Protein AF-A0A7W7EZ02-F1 (afdb_monomer_lite)

Secondary structure (DSSP, 8-state):
--HHHHHHHHHHHHHHHHHHHHHHHSGGGS-HHHHHHHHHHHHHHHHTSPPTT-SS--TTHHHHHHHHHHHHHHHHHHHHHHHHHHHHHHHHHHHHHHHHHHHTT--

Sequence (107 aa):
MIAWDIVNTLGRLVLTLIVVVKITRFRGTLNAMERVSLGAMGGGSFLTIAVIWERQSSPFDGWATTLVTFGAVGFLIGRTVRDWKHDHANARANEQAERWLQARGKL

Radius of gyration: 21.31 Å; chains: 1; bounding box: 50×24×63 Å

Organism: NCBI:txid237611

Foldseek 3Di:
DPVVLVVLLVVLVVLLVVLVCCCVVVVVVADPQLNVLSVLQSVLSVQQRDDPPDPDGRPSVVCSVVSNVSSVVSNVVSVVVVVVVVVVVVVVVVVVVVVVCVVVVVD

pLDDT: mean 86.08, std 10.51, range [48.97, 94.62]

Structure (mmCIF, N/CA/C/O backbone):
data_AF-A0A7W7EZ02-F1
#
_entry.id   AF-A0A7W7EZ02-F1
#
loop_
_atom_site.group_PDB
_atom_site.id
_atom_site.type_symbol
_atom_site.label_atom_id
_atom_site.label_alt_id
_atom_site.label_comp_id
_atom_site.label_asym_id
_atom_site.label_entity_id
_atom_site.label_seq_id
_atom_site.pdbx_PDB_ins_code
_atom_site.Cartn_x
_atom_site.Cartn_y
_atom_site.Cartn_z
_atom_site.occupancy
_atom_site.B_iso_or_equiv
_atom_site.auth_seq_id
_atom_site.auth_comp_id
_atom_site.auth_asym_id
_atom_site.auth_atom_id
_atom_site.pdbx_PDB_model_num
ATOM 1 N N . MET A 1 1 ? 21.584 -12.543 -19.229 1.00 60.19 1 MET A N 1
ATOM 2 C CA . MET A 1 1 ? 20.882 -11.241 -19.231 1.00 60.19 1 MET A CA 1
ATOM 3 C C . MET A 1 1 ? 19.542 -11.365 -19.967 1.00 60.19 1 MET A C 1
ATOM 5 O O . MET A 1 1 ? 19.286 -10.649 -20.920 1.00 60.19 1 MET A O 1
ATOM 9 N N . ILE A 1 2 ? 18.729 -12.378 -19.627 1.00 69.00 2 ILE A N 1
ATOM 10 C CA . ILE A 1 2 ? 17.435 -12.607 -20.303 1.00 69.00 2 ILE A CA 1
ATOM 11 C C . ILE A 1 2 ? 16.398 -13.036 -19.264 1.00 69.00 2 ILE A C 1
ATOM 13 O O . ILE A 1 2 ? 15.428 -12.328 -19.044 1.00 69.00 2 ILE A O 1
ATOM 17 N N . ALA A 1 3 ? 16.628 -14.142 -18.550 1.00 77.19 3 ALA A N 1
ATOM 18 C CA . ALA A 1 3 ? 15.635 -14.651 -17.600 1.00 77.19 3 ALA A CA 1
ATOM 19 C C . ALA A 1 3 ? 15.390 -13.703 -16.411 1.00 77.19 3 ALA A C 1
ATOM 21 O O . ALA A 1 3 ? 14.244 -13.409 -16.089 1.00 77.19 3 ALA A O 1
ATOM 22 N N . TRP A 1 4 ? 16.454 -13.191 -15.783 1.00 80.38 4 TRP A N 1
ATOM 23 C CA . TRP A 1 4 ? 16.332 -12.310 -14.615 1.00 80.38 4 TRP A CA 1
ATOM 24 C C . TRP A 1 4 ? 15.673 -10.966 -14.945 1.00 80.38 4 TRP A C 1
ATOM 26 O O . TRP A 1 4 ? 14.800 -10.512 -14.212 1.00 80.38 4 TRP A O 1
ATOM 36 N N . ASP A 1 5 ? 16.028 -10.372 -16.082 1.00 77.00 5 ASP A N 1
ATOM 37 C CA . ASP A 1 5 ? 15.486 -9.083 -16.516 1.00 77.00 5 ASP A CA 1
ATOM 38 C C . ASP A 1 5 ? 14.001 -9.203 -16.892 1.00 77.00 5 ASP A C 1
ATOM 40 O O . ASP A 1 5 ? 13.192 -8.353 -16.523 1.00 77.00 5 ASP A O 1
ATOM 44 N N . ILE A 1 6 ? 13.615 -10.314 -17.537 1.00 81.12 6 ILE A N 1
ATOM 45 C CA . ILE A 1 6 ? 12.209 -10.643 -17.811 1.00 81.12 6 ILE A CA 1
ATOM 46 C C . ILE A 1 6 ? 11.429 -10.808 -16.504 1.00 81.12 6 ILE A C 1
ATOM 48 O O . ILE A 1 6 ? 10.352 -10.232 -16.361 1.00 81.12 6 ILE A O 1
ATOM 52 N N . VAL A 1 7 ? 11.964 -11.563 -15.541 1.00 84.19 7 VAL A N 1
ATOM 53 C CA . VAL A 1 7 ? 11.312 -11.773 -14.239 1.00 84.19 7 VAL A CA 1
ATOM 54 C C . VAL A 1 7 ? 11.154 -10.452 -13.487 1.00 84.19 7 VAL A C 1
ATOM 56 O O . VAL A 1 7 ? 10.081 -10.192 -12.947 1.00 84.19 7 VAL A O 1
ATOM 59 N N . ASN A 1 8 ? 12.174 -9.593 -13.490 1.00 83.88 8 ASN A N 1
ATOM 60 C CA . ASN A 1 8 ? 12.118 -8.292 -12.830 1.00 83.88 8 ASN A CA 1
ATOM 61 C C . ASN A 1 8 ? 11.070 -7.369 -13.479 1.00 83.88 8 ASN A C 1
ATOM 63 O O . ASN A 1 8 ? 10.236 -6.791 -12.782 1.00 83.88 8 ASN A O 1
ATOM 67 N N . THR A 1 9 ? 11.034 -7.293 -14.812 1.00 83.81 9 THR A N 1
ATOM 68 C CA . THR A 1 9 ? 10.021 -6.513 -15.540 1.00 83.81 9 THR A CA 1
ATOM 69 C C . THR A 1 9 ? 8.607 -7.045 -15.309 1.00 83.81 9 THR A C 1
ATOM 71 O O . THR A 1 9 ? 7.696 -6.262 -15.037 1.00 83.81 9 THR A O 1
ATOM 74 N N . LEU A 1 10 ? 8.406 -8.366 -15.354 1.00 87.06 10 LEU A N 1
ATOM 75 C CA . LEU A 1 10 ? 7.110 -8.975 -15.042 1.00 87.06 10 LEU A CA 1
ATOM 76 C C . LEU A 1 10 ? 6.699 -8.700 -13.593 1.00 87.06 10 LEU A C 1
ATOM 78 O O . LEU A 1 10 ? 5.550 -8.339 -13.345 1.00 87.06 10 LEU A O 1
ATOM 82 N N . GLY A 1 11 ? 7.631 -8.800 -12.644 1.00 88.50 11 GLY A N 1
ATOM 83 C CA . GLY A 1 11 ? 7.394 -8.459 -11.243 1.00 88.50 11 GLY A CA 1
ATOM 84 C C . GLY A 1 11 ? 6.955 -7.004 -11.069 1.00 88.50 11 GLY A C 1
ATOM 85 O O . GLY A 1 11 ? 5.972 -6.736 -10.377 1.00 88.50 11 GLY A O 1
ATOM 86 N N . ARG A 1 12 ? 7.622 -6.071 -11.757 1.00 88.75 12 ARG A N 1
ATOM 87 C CA . ARG A 1 12 ? 7.287 -4.637 -11.752 1.00 88.75 12 ARG A CA 1
ATOM 88 C C . ARG A 1 12 ? 5.914 -4.364 -12.369 1.00 88.75 12 ARG A C 1
ATOM 90 O O . ARG A 1 12 ? 5.133 -3.610 -11.791 1.00 88.75 12 ARG A O 1
ATOM 97 N N . LEU A 1 13 ? 5.573 -5.030 -13.474 1.00 90.06 13 LEU A N 1
ATOM 98 C CA . LEU A 1 13 ? 4.246 -4.950 -14.100 1.00 90.06 13 LEU A CA 1
ATOM 99 C C . LEU A 1 13 ? 3.140 -5.473 -13.180 1.00 90.06 13 LEU A C 1
ATOM 101 O O . LEU A 1 13 ? 2.120 -4.806 -12.997 1.00 90.06 13 LEU A O 1
ATOM 105 N N . VAL A 1 14 ? 3.345 -6.646 -12.578 1.00 93.12 14 VAL A N 1
ATOM 106 C CA . VAL A 1 14 ? 2.388 -7.248 -11.642 1.00 93.12 14 VAL A CA 1
ATOM 107 C C . VAL A 1 14 ? 2.202 -6.353 -10.419 1.00 93.12 14 VAL A C 1
ATOM 109 O O . VAL A 1 14 ? 1.067 -6.109 -10.012 1.00 93.12 14 VAL A O 1
ATOM 112 N N . LEU A 1 15 ? 3.285 -5.802 -9.863 1.00 91.38 15 LEU A N 1
ATOM 113 C CA . LEU A 1 15 ? 3.218 -4.869 -8.740 1.00 91.38 15 LEU A CA 1
ATOM 114 C C . LEU A 1 15 ? 2.415 -3.613 -9.098 1.00 91.38 15 LEU A C 1
ATOM 116 O O . LEU A 1 15 ? 1.498 -3.240 -8.362 1.00 91.38 15 LEU A O 1
ATOM 120 N N . THR A 1 16 ? 2.708 -2.987 -10.240 1.00 92.75 16 THR A N 1
ATOM 121 C CA . THR A 1 16 ? 1.955 -1.826 -10.729 1.00 92.75 16 THR A CA 1
ATOM 122 C C . THR A 1 16 ? 0.475 -2.166 -10.905 1.00 92.75 16 THR A C 1
ATOM 124 O O . THR A 1 16 ? -0.380 -1.413 -10.437 1.00 92.75 16 THR A O 1
ATOM 127 N N . LEU A 1 17 ? 0.150 -3.322 -11.494 1.00 94.56 17 LEU A N 1
ATOM 128 C CA . LEU A 1 17 ? -1.231 -3.772 -11.667 1.00 94.56 17 LEU A CA 1
ATOM 129 C C . LEU A 1 17 ? -1.948 -3.955 -10.322 1.00 94.56 17 LEU A C 1
ATOM 131 O O . LEU A 1 17 ? -3.054 -3.443 -10.142 1.00 94.56 17 LEU A O 1
ATOM 135 N N . ILE A 1 18 ? -1.318 -4.633 -9.359 1.00 94.62 18 ILE A N 1
ATOM 136 C CA . ILE A 1 18 ? -1.869 -4.835 -8.010 1.00 94.62 18 ILE A CA 1
ATOM 137 C C . ILE A 1 18 ? -2.164 -3.490 -7.346 1.00 94.62 18 ILE A C 1
ATOM 139 O O . ILE A 1 18 ? -3.227 -3.316 -6.746 1.00 94.62 18 ILE A O 1
ATOM 143 N N . VAL A 1 19 ? -1.244 -2.531 -7.456 1.00 94.12 19 VAL A N 1
ATOM 144 C CA . VAL A 1 19 ? -1.424 -1.189 -6.898 1.00 94.12 19 VAL A CA 1
ATOM 145 C C . VAL A 1 19 ? -2.604 -0.475 -7.548 1.00 94.12 19 VAL A C 1
ATOM 147 O O . VAL A 1 19 ? -3.453 0.056 -6.832 1.00 94.12 19 VAL A O 1
ATOM 150 N N . VAL A 1 20 ? -2.696 -0.489 -8.879 1.00 94.00 20 VAL A N 1
ATOM 151 C CA . VAL A 1 20 ? -3.806 0.137 -9.613 1.00 94.00 20 VAL A CA 1
ATOM 152 C C . VAL A 1 20 ? -5.138 -0.483 -9.197 1.00 94.00 20 VAL A C 1
ATOM 154 O O . VAL A 1 20 ? -6.076 0.244 -8.866 1.00 94.00 20 VAL A O 1
ATOM 157 N N . VAL A 1 21 ? -5.223 -1.814 -9.126 1.00 94.62 21 VAL A N 1
ATOM 158 C CA . VAL A 1 21 ? -6.427 -2.519 -8.658 1.00 94.62 21 VAL A CA 1
ATOM 159 C C . VAL A 1 21 ? -6.760 -2.136 -7.216 1.00 94.62 21 VAL A C 1
ATOM 161 O O . VAL A 1 21 ? -7.921 -1.861 -6.907 1.00 94.62 21 VAL A O 1
ATOM 164 N N . LYS A 1 22 ? -5.762 -2.060 -6.327 1.00 93.19 22 LYS A N 1
ATOM 165 C CA . LYS A 1 22 ? -5.982 -1.660 -4.933 1.00 93.19 22 LYS A CA 1
ATOM 166 C C . LYS A 1 22 ? -6.515 -0.238 -4.816 1.00 93.19 22 LYS A C 1
ATOM 168 O O . LYS A 1 22 ? -7.507 -0.023 -4.126 1.00 93.19 22 LYS A O 1
ATOM 173 N N . ILE A 1 23 ? -5.886 0.721 -5.489 1.00 91.56 23 ILE A N 1
ATOM 174 C CA . ILE A 1 23 ? -6.299 2.127 -5.438 1.00 91.56 23 ILE A CA 1
ATOM 175 C C . ILE A 1 23 ? -7.692 2.301 -6.046 1.00 91.56 23 ILE A C 1
ATOM 177 O O . ILE A 1 23 ? -8.496 3.041 -5.488 1.00 91.56 23 ILE A O 1
ATOM 181 N N . THR A 1 24 ? -7.998 1.629 -7.158 1.00 93.62 24 THR A N 1
ATOM 182 C CA . THR A 1 24 ? -9.295 1.76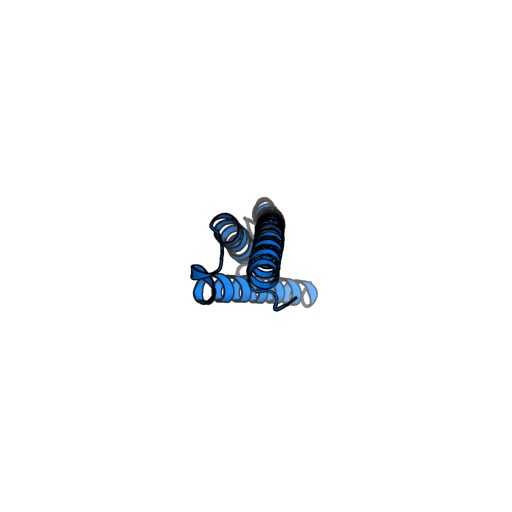7 -7.843 1.00 93.62 24 THR A CA 1
ATOM 183 C C . THR A 1 24 ? -10.436 1.109 -7.073 1.00 93.62 24 THR A C 1
ATOM 185 O O . THR A 1 24 ? -11.472 1.743 -6.885 1.00 93.62 24 THR A O 1
ATOM 188 N N . ARG A 1 25 ? -10.258 -0.122 -6.573 1.00 94.00 25 ARG A N 1
ATOM 189 C CA . ARG A 1 25 ? -11.324 -0.848 -5.858 1.00 94.00 25 ARG A CA 1
ATOM 190 C C . ARG A 1 25 ? -11.483 -0.443 -4.401 1.00 94.00 25 ARG A C 1
ATOM 192 O O . ARG A 1 25 ? -12.603 -0.373 -3.911 1.00 94.00 25 ARG A O 1
ATOM 199 N N . PHE A 1 26 ? -10.385 -0.166 -3.706 1.00 92.50 26 PHE A N 1
ATOM 200 C CA . PHE A 1 26 ? -10.392 0.085 -2.263 1.00 92.50 26 PHE A CA 1
ATOM 201 C C . PHE A 1 26 ? -10.173 1.556 -1.924 1.00 92.50 26 PHE A C 1
ATOM 203 O O . PHE A 1 26 ? -9.845 1.882 -0.785 1.00 92.50 26 PHE A O 1
ATOM 210 N N . ARG A 1 27 ? -10.383 2.476 -2.881 1.00 86.88 27 ARG A N 1
ATOM 211 C CA . ARG A 1 27 ? -10.197 3.915 -2.649 1.00 86.88 27 ARG A CA 1
ATOM 212 C C . ARG A 1 27 ? -10.884 4.350 -1.360 1.00 86.88 27 ARG A C 1
ATOM 214 O O . ARG A 1 27 ? -10.228 4.933 -0.510 1.00 86.88 27 ARG A O 1
ATOM 221 N N . GLY A 1 28 ? -12.161 4.006 -1.185 1.00 87.31 28 GLY A N 1
ATOM 222 C CA . GLY A 1 28 ? -12.971 4.415 -0.033 1.00 87.31 28 GLY A CA 1
ATOM 223 C C . GLY A 1 28 ? -12.450 3.941 1.328 1.00 87.31 28 GLY A C 1
ATOM 224 O O . GLY A 1 28 ? -12.610 4.660 2.307 1.00 87.31 28 GLY A O 1
ATOM 225 N N . THR A 1 29 ? -11.781 2.789 1.393 1.00 87.12 29 THR A N 1
ATOM 226 C CA . THR A 1 29 ? -11.274 2.218 2.653 1.00 87.12 29 THR A CA 1
ATOM 227 C C . THR A 1 29 ? -9.851 2.659 2.983 1.00 87.12 29 THR A C 1
ATOM 229 O O . THR A 1 29 ? -9.411 2.511 4.119 1.00 87.12 29 THR A O 1
ATOM 232 N N . LEU A 1 30 ? -9.114 3.164 1.991 1.00 89.62 30 LEU A N 1
ATOM 233 C CA . LEU A 1 30 ? -7.740 3.624 2.159 1.00 89.62 30 LEU A CA 1
ATOM 234 C C . LEU A 1 30 ? -7.718 5.060 2.681 1.00 89.62 30 LEU A C 1
ATOM 236 O O . LEU A 1 30 ? -8.382 5.943 2.123 1.00 89.62 30 LEU A O 1
ATOM 240 N N . ASN A 1 31 ? -6.901 5.307 3.702 1.00 91.06 31 ASN A N 1
ATOM 241 C CA . ASN A 1 31 ? -6.628 6.654 4.187 1.00 91.06 31 ASN A CA 1
ATOM 242 C C . ASN A 1 31 ? -5.726 7.431 3.200 1.00 91.06 31 ASN A C 1
ATOM 244 O O . ASN A 1 31 ? -5.163 6.870 2.258 1.00 91.06 31 ASN A O 1
ATOM 248 N N . ALA A 1 32 ? -5.606 8.751 3.379 1.00 90.44 32 ALA A N 1
ATOM 249 C CA . ALA A 1 32 ? -4.848 9.601 2.455 1.00 90.44 32 ALA A CA 1
ATOM 250 C C . ALA A 1 32 ? -3.374 9.171 2.320 1.00 90.44 32 ALA A C 1
ATOM 252 O O . ALA A 1 32 ? -2.844 9.152 1.210 1.00 90.44 32 ALA A O 1
ATOM 253 N N . MET A 1 33 ? -2.746 8.766 3.428 1.00 91.62 33 MET A N 1
ATOM 254 C CA . MET A 1 33 ? -1.359 8.300 3.453 1.00 91.62 33 MET A CA 1
ATOM 255 C C . MET A 1 33 ? -1.192 7.001 2.659 1.00 91.62 33 MET A C 1
ATOM 257 O O . MET A 1 33 ? -0.383 6.954 1.740 1.00 91.62 33 MET A O 1
ATOM 261 N N . GLU A 1 34 ? -2.020 5.987 2.924 1.00 92.38 34 GLU A N 1
ATOM 262 C CA . GLU A 1 34 ? -2.031 4.711 2.201 1.00 92.38 34 GLU A CA 1
ATOM 263 C C . GLU A 1 34 ? -2.219 4.932 0.690 1.00 92.38 34 GLU A C 1
ATOM 265 O O . GLU A 1 34 ? -1.551 4.279 -0.109 1.00 92.38 34 GLU A O 1
ATOM 270 N N . ARG A 1 35 ? -3.079 5.875 0.277 1.00 92.69 35 ARG A N 1
ATOM 271 C CA . ARG A 1 35 ? -3.307 6.194 -1.145 1.00 92.69 35 ARG A CA 1
ATOM 272 C C . ARG A 1 35 ? -2.086 6.820 -1.813 1.00 92.69 35 ARG A C 1
ATOM 274 O O . ARG A 1 35 ? -1.704 6.374 -2.892 1.00 92.69 35 ARG A O 1
ATOM 281 N N . VAL A 1 36 ? -1.492 7.843 -1.197 1.00 93.50 36 VAL A N 1
ATOM 282 C CA . VAL A 1 36 ? -0.308 8.532 -1.743 1.00 93.50 36 VAL A CA 1
ATOM 283 C C . VAL A 1 36 ? 0.875 7.572 -1.808 1.00 93.50 36 VAL A C 1
ATOM 285 O O . VAL A 1 36 ? 1.551 7.489 -2.829 1.00 93.50 36 VAL A O 1
ATOM 288 N N . SER A 1 37 ? 1.072 6.785 -0.755 1.00 94.25 37 SER A N 1
ATOM 289 C CA . SER A 1 37 ? 2.128 5.784 -0.669 1.00 94.25 37 SER A CA 1
ATOM 290 C C . SER A 1 37 ? 1.969 4.656 -1.689 1.00 94.25 37 SER A C 1
ATOM 292 O O . SER A 1 37 ? 2.937 4.305 -2.361 1.00 94.25 37 SER A O 1
ATOM 294 N N . LEU A 1 38 ? 0.749 4.140 -1.887 1.00 94.19 38 LEU A N 1
ATOM 295 C CA . LEU A 1 38 ? 0.469 3.198 -2.972 1.00 94.19 38 LEU A CA 1
ATOM 296 C C . LEU A 1 38 ? 0.731 3.840 -4.337 1.00 94.19 38 LEU A C 1
ATOM 298 O O . LEU A 1 38 ? 1.364 3.211 -5.176 1.00 94.19 38 LEU A O 1
ATOM 302 N N . GLY A 1 39 ? 0.312 5.090 -4.552 1.00 92.88 39 GLY A N 1
ATOM 303 C CA . GLY A 1 39 ? 0.574 5.821 -5.794 1.00 92.88 39 GLY A CA 1
ATOM 304 C C . GLY A 1 39 ? 2.068 5.946 -6.101 1.00 92.88 39 GLY A C 1
ATOM 305 O O . GLY A 1 39 ? 2.492 5.619 -7.208 1.00 92.88 39 GLY A O 1
ATOM 306 N N . ALA A 1 40 ? 2.872 6.333 -5.108 1.00 92.81 40 ALA A N 1
ATOM 307 C CA . ALA A 1 40 ? 4.328 6.403 -5.226 1.00 92.81 40 ALA A CA 1
ATOM 308 C C . ALA A 1 40 ? 4.951 5.028 -5.517 1.00 92.81 40 ALA A C 1
ATOM 310 O O . ALA A 1 40 ? 5.825 4.921 -6.374 1.00 92.81 40 ALA A O 1
ATOM 311 N N . MET A 1 41 ? 4.457 3.968 -4.869 1.00 93.12 41 MET A N 1
ATOM 312 C CA . MET A 1 41 ? 4.949 2.605 -5.070 1.00 93.12 41 MET A CA 1
ATOM 313 C C . MET A 1 41 ? 4.626 2.065 -6.469 1.00 93.12 41 MET A C 1
ATOM 315 O O . MET A 1 41 ? 5.510 1.561 -7.156 1.00 93.12 41 MET A O 1
ATOM 319 N 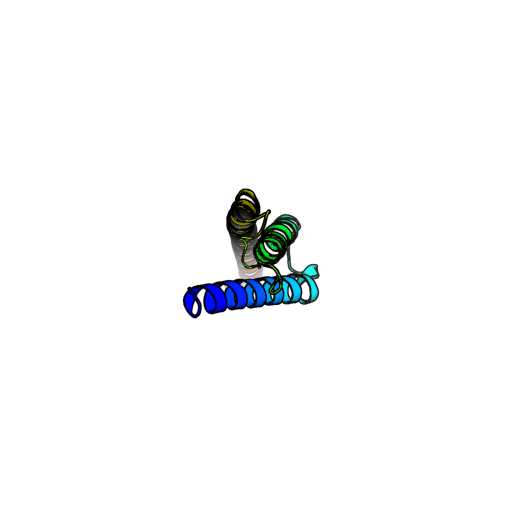N . GLY A 1 42 ? 3.374 2.176 -6.918 1.00 92.19 42 GLY A N 1
ATOM 320 C CA . GLY A 1 42 ? 2.962 1.685 -8.237 1.00 92.19 42 GLY A CA 1
ATOM 321 C C . GLY A 1 42 ? 3.524 2.518 -9.383 1.00 92.19 42 GLY A C 1
ATOM 322 O O . GLY A 1 42 ? 3.950 1.950 -10.388 1.00 92.19 42 GLY A O 1
ATOM 323 N N . GLY A 1 43 ? 3.561 3.844 -9.214 1.00 89.50 43 GLY A N 1
ATOM 324 C CA . GLY A 1 43 ? 4.154 4.773 -10.173 1.00 89.50 43 GLY A CA 1
ATOM 325 C C . GLY A 1 43 ? 5.667 4.594 -10.276 1.00 89.50 43 GLY A C 1
ATOM 326 O O . GLY A 1 43 ? 6.183 4.447 -11.377 1.00 89.50 43 GLY A O 1
ATOM 327 N N . GLY A 1 44 ? 6.366 4.500 -9.140 1.00 88.62 44 GLY A N 1
ATOM 328 C CA . GLY A 1 44 ? 7.789 4.165 -9.103 1.00 88.62 44 GLY A CA 1
ATOM 329 C C . GLY A 1 44 ? 8.067 2.821 -9.776 1.00 88.62 44 GLY A C 1
ATOM 330 O O . GLY A 1 44 ? 8.901 2.749 -10.667 1.00 88.62 44 GLY A O 1
ATOM 331 N N . SER A 1 45 ? 7.299 1.778 -9.444 1.00 88.44 45 SER A N 1
ATOM 332 C CA . SER A 1 45 ? 7.444 0.451 -10.059 1.00 88.44 45 SER A CA 1
ATOM 333 C C . SER A 1 45 ? 7.278 0.512 -11.577 1.00 88.44 45 SER A C 1
ATOM 335 O O . SER A 1 45 ? 8.081 -0.059 -12.311 1.00 88.44 45 SER A O 1
ATOM 337 N N . PHE A 1 46 ? 6.295 1.275 -12.057 1.00 88.88 46 PHE A N 1
ATOM 338 C CA . PHE A 1 46 ? 6.054 1.445 -13.485 1.00 88.88 46 PHE A CA 1
ATOM 339 C C . PHE A 1 46 ? 7.227 2.126 -14.200 1.00 88.88 46 PHE A C 1
ATOM 341 O O . PHE A 1 46 ? 7.676 1.652 -15.237 1.00 88.88 46 PHE A O 1
ATOM 348 N N . LEU A 1 47 ? 7.767 3.198 -13.617 1.00 87.25 47 LEU A N 1
ATOM 349 C CA . LEU A 1 47 ? 8.893 3.948 -14.186 1.00 87.25 47 LEU A CA 1
ATOM 350 C C . LEU A 1 47 ? 10.178 3.127 -14.280 1.00 87.25 47 LEU A C 1
ATOM 352 O O . LEU A 1 47 ? 11.056 3.421 -15.086 1.00 87.25 47 LEU A O 1
ATOM 356 N N . THR A 1 48 ? 10.295 2.093 -13.459 1.00 83.69 48 THR A N 1
ATOM 357 C CA . THR A 1 48 ? 11.447 1.198 -13.474 1.00 83.69 48 THR A CA 1
ATOM 358 C C . THR A 1 48 ? 11.339 0.080 -14.531 1.00 83.69 48 THR A C 1
ATOM 360 O O . THR A 1 48 ? 12.263 -0.711 -14.705 1.00 83.69 48 THR A O 1
ATOM 363 N N . ILE A 1 49 ? 10.229 -0.016 -15.269 1.00 80.56 49 ILE A N 1
ATOM 364 C CA . ILE A 1 49 ? 10.102 -0.949 -16.396 1.00 80.56 49 ILE A CA 1
ATOM 365 C C . ILE A 1 49 ? 10.898 -0.392 -17.579 1.00 80.56 49 ILE A C 1
ATOM 367 O O . ILE A 1 49 ? 10.584 0.680 -18.094 1.00 80.56 49 ILE A O 1
ATOM 371 N N . ALA A 1 50 ? 11.928 -1.119 -18.016 1.00 70.31 50 ALA A N 1
ATOM 372 C CA . ALA A 1 50 ? 12.674 -0.761 -19.218 1.00 70.31 50 ALA A CA 1
ATOM 373 C C . ALA A 1 50 ? 11.765 -0.851 -20.455 1.00 70.31 50 ALA A C 1
ATOM 375 O O . ALA A 1 50 ? 10.992 -1.804 -20.611 1.00 70.31 50 ALA A O 1
ATOM 376 N N . VAL A 1 51 ? 11.854 0.139 -21.345 1.00 63.38 51 VAL A N 1
ATOM 377 C CA . VAL A 1 51 ? 11.131 0.115 -22.618 1.00 63.38 51 VAL A CA 1
ATOM 378 C C . VAL A 1 51 ? 11.728 -1.007 -23.464 1.00 63.38 51 VAL A C 1
ATOM 380 O O . VAL A 1 51 ? 12.919 -0.999 -23.745 1.00 63.38 51 VAL A O 1
ATOM 383 N N . ILE A 1 52 ? 10.901 -1.964 -23.897 1.00 55.03 52 ILE A N 1
ATOM 384 C CA . ILE A 1 52 ? 11.313 -3.168 -24.657 1.00 55.03 52 ILE A CA 1
ATOM 385 C C . ILE A 1 52 ? 12.172 -2.832 -25.899 1.00 55.03 52 ILE A C 1
ATOM 387 O O . ILE A 1 52 ? 12.936 -3.668 -26.376 1.00 55.03 52 ILE A O 1
ATOM 391 N N . TRP A 1 53 ? 12.062 -1.605 -26.410 1.00 48.97 53 TRP A N 1
ATOM 392 C CA . TRP A 1 53 ? 12.774 -1.110 -27.587 1.00 48.97 53 TRP A CA 1
ATOM 393 C C . TRP A 1 53 ? 14.201 -0.616 -27.320 1.00 48.97 53 TRP A C 1
ATOM 395 O O . TRP A 1 53 ? 15.000 -0.560 -28.253 1.00 48.97 53 TRP A O 1
ATOM 405 N N . GLU A 1 54 ? 14.561 -0.317 -26.074 1.00 54.72 54 GLU A N 1
ATOM 406 C CA . GLU A 1 54 ? 15.890 0.168 -25.712 1.00 54.72 54 GLU A CA 1
ATOM 407 C C . GLU A 1 54 ? 16.572 -0.883 -24.834 1.00 54.72 54 GLU A C 1
ATOM 409 O O . GLU A 1 54 ? 16.147 -1.168 -23.721 1.00 54.72 54 GLU A O 1
ATOM 414 N N . ARG A 1 55 ? 17.681 -1.464 -25.307 1.00 56.94 55 ARG A N 1
ATOM 415 C CA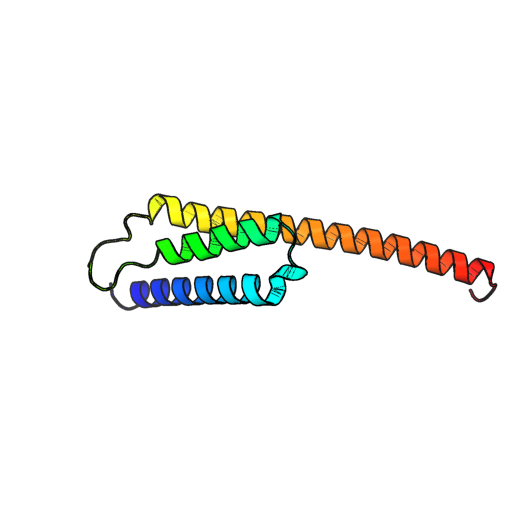 . ARG A 1 55 ? 18.558 -2.345 -24.503 1.00 56.94 55 ARG A CA 1
ATOM 416 C C . ARG A 1 55 ? 19.259 -1.605 -23.341 1.00 56.94 55 ARG A C 1
ATOM 418 O O . ARG A 1 55 ? 20.270 -2.086 -22.837 1.00 56.94 55 ARG A O 1
ATOM 425 N N . GLN A 1 56 ? 18.774 -0.429 -22.951 1.00 60.94 56 GLN A N 1
ATOM 426 C CA . GLN A 1 56 ? 19.323 0.408 -21.893 1.00 60.94 56 GLN A CA 1
ATOM 427 C C . GLN A 1 56 ? 18.436 0.338 -20.644 1.00 60.94 56 GLN A C 1
ATOM 429 O O . GLN A 1 56 ? 17.220 0.176 -20.724 1.00 60.94 56 GLN A O 1
ATOM 434 N N . SER A 1 57 ? 19.073 0.429 -19.475 1.00 64.94 57 SER A N 1
ATOM 435 C CA . SER A 1 57 ? 18.399 0.576 -18.180 1.00 64.94 57 SER A CA 1
ATOM 436 C C . SER A 1 57 ? 17.429 1.758 -18.203 1.00 64.94 57 SER A C 1
ATOM 438 O O . SER A 1 57 ? 17.703 2.750 -18.882 1.00 64.94 57 SER A O 1
ATOM 440 N N . SER A 1 58 ? 16.334 1.689 -17.437 1.00 68.44 58 SER A N 1
ATOM 441 C CA . SER A 1 58 ? 15.378 2.799 -17.380 1.00 68.44 58 SER A CA 1
ATOM 442 C C . SER A 1 58 ? 16.097 4.081 -16.932 1.00 68.44 58 SER A C 1
ATOM 444 O O . SER A 1 58 ? 16.821 4.044 -15.930 1.00 68.44 58 SER A O 1
ATOM 446 N N . PRO A 1 59 ? 15.872 5.239 -17.588 1.00 70.19 59 PRO A N 1
ATOM 447 C CA . PRO A 1 59 ? 16.480 6.509 -17.178 1.00 70.19 59 PRO A CA 1
ATOM 448 C C . PRO A 1 59 ? 16.039 6.945 -15.770 1.00 70.19 59 PRO A C 1
ATOM 450 O O . PRO A 1 59 ? 16.607 7.867 -15.186 1.00 70.19 59 PRO A O 1
ATOM 453 N N . PHE A 1 60 ? 15.028 6.280 -15.209 1.00 77.81 60 PHE A N 1
ATOM 454 C CA . PHE A 1 60 ? 14.464 6.569 -13.901 1.00 77.81 60 PHE A CA 1
ATOM 455 C C . PHE A 1 60 ? 14.928 5.607 -12.803 1.00 77.81 60 PHE A C 1
ATOM 457 O O . PHE A 1 60 ? 14.615 5.860 -11.640 1.00 77.81 60 PHE A O 1
ATOM 464 N N . ASP A 1 61 ? 15.675 4.538 -13.118 1.00 71.12 61 ASP A N 1
ATOM 465 C CA . ASP A 1 61 ? 15.992 3.460 -12.160 1.00 71.12 61 ASP A CA 1
ATOM 466 C C . ASP A 1 61 ? 16.618 3.980 -10.848 1.00 71.12 61 ASP A C 1
ATOM 468 O O . ASP A 1 61 ? 16.317 3.455 -9.771 1.00 71.12 61 ASP A O 1
ATOM 472 N N . GLY A 1 62 ? 17.412 5.058 -10.918 1.00 72.25 62 GLY A N 1
ATOM 473 C CA . GLY A 1 62 ? 18.084 5.658 -9.760 1.00 72.25 62 GLY A CA 1
ATOM 474 C C . GLY A 1 62 ? 17.143 6.238 -8.694 1.00 72.25 62 GLY A C 1
ATOM 475 O O . GLY A 1 62 ? 17.360 6.021 -7.504 1.00 72.25 62 GLY A O 1
ATOM 476 N N . TRP A 1 63 ? 16.078 6.948 -9.084 1.00 81.75 63 TRP A N 1
ATOM 477 C CA . TRP A 1 63 ? 15.139 7.565 -8.128 1.00 81.75 63 TRP A CA 1
ATOM 478 C C . TRP A 1 63 ? 13.804 6.828 -8.033 1.00 81.75 63 TRP A C 1
ATOM 480 O O . TRP A 1 63 ? 13.143 6.878 -6.995 1.00 81.75 63 TRP A O 1
ATOM 490 N N . ALA A 1 64 ? 13.403 6.105 -9.077 1.00 84.88 64 ALA A N 1
ATOM 491 C CA . ALA A 1 64 ? 12.140 5.385 -9.087 1.00 84.88 64 ALA A CA 1
ATOM 492 C C . ALA A 1 64 ? 12.168 4.181 -8.130 1.00 84.88 64 ALA A C 1
ATOM 494 O O . ALA A 1 64 ? 11.183 3.941 -7.435 1.00 84.88 64 ALA A O 1
ATOM 495 N N . THR A 1 65 ? 13.315 3.508 -7.974 1.00 85.50 65 THR A N 1
ATOM 496 C CA . THR A 1 65 ? 13.499 2.483 -6.928 1.00 85.50 65 THR A CA 1
ATOM 497 C C . THR A 1 65 ? 13.321 3.077 -5.527 1.00 85.50 65 THR A C 1
ATOM 499 O O . THR A 1 65 ? 12.647 2.502 -4.673 1.00 85.50 65 THR A O 1
ATOM 502 N N . THR A 1 66 ? 13.855 4.276 -5.302 1.00 88.19 66 THR A N 1
ATOM 503 C CA . THR A 1 66 ? 13.704 5.012 -4.043 1.00 88.19 66 THR A CA 1
ATOM 504 C C . THR A 1 66 ? 12.238 5.359 -3.765 1.00 88.19 66 THR A C 1
ATOM 506 O O . THR A 1 66 ? 11.766 5.173 -2.642 1.00 88.19 66 THR A O 1
ATOM 509 N N . LEU A 1 67 ? 11.477 5.771 -4.785 1.00 90.06 67 LEU A N 1
ATOM 510 C CA . LEU A 1 67 ? 10.030 5.979 -4.661 1.00 90.06 67 LEU A CA 1
ATOM 511 C C . LEU A 1 67 ? 9.257 4.699 -4.352 1.00 90.06 67 LEU A C 1
ATOM 513 O O . LEU A 1 67 ? 8.322 4.750 -3.554 1.00 90.06 67 LEU A O 1
ATOM 517 N N . VAL A 1 68 ? 9.644 3.562 -4.939 1.00 91.50 68 VAL A N 1
ATOM 518 C CA . VAL A 1 68 ? 9.050 2.261 -4.598 1.00 91.50 68 VAL A CA 1
ATOM 519 C C . VAL A 1 68 ? 9.241 1.973 -3.113 1.00 91.50 68 VAL A C 1
ATOM 521 O O . VAL A 1 68 ? 8.268 1.673 -2.421 1.00 91.50 68 VAL A O 1
ATOM 524 N N . THR A 1 69 ? 10.463 2.133 -2.605 1.00 91.25 69 THR A N 1
ATOM 525 C CA . THR A 1 69 ? 10.795 1.878 -1.198 1.00 91.25 69 THR A CA 1
ATOM 526 C C . THR A 1 69 ? 10.058 2.826 -0.253 1.00 91.25 69 THR A C 1
ATOM 528 O O . THR A 1 69 ? 9.399 2.367 0.681 1.00 91.25 69 THR A O 1
ATOM 531 N N . PHE A 1 70 ? 10.095 4.140 -0.496 1.00 92.31 70 PHE A N 1
ATOM 532 C CA . PHE A 1 70 ? 9.373 5.105 0.341 1.00 92.31 70 PHE A CA 1
ATOM 533 C C . PHE A 1 70 ? 7.855 4.929 0.259 1.00 92.31 70 PHE A C 1
ATOM 535 O O . PHE A 1 70 ? 7.167 5.063 1.271 1.00 92.31 70 PHE A O 1
ATOM 542 N N . GLY A 1 71 ? 7.329 4.580 -0.917 1.00 93.00 71 GLY A N 1
ATOM 543 C CA . GLY A 1 71 ? 5.928 4.219 -1.096 1.00 93.00 71 GLY A CA 1
ATOM 544 C C . GLY A 1 71 ? 5.546 2.993 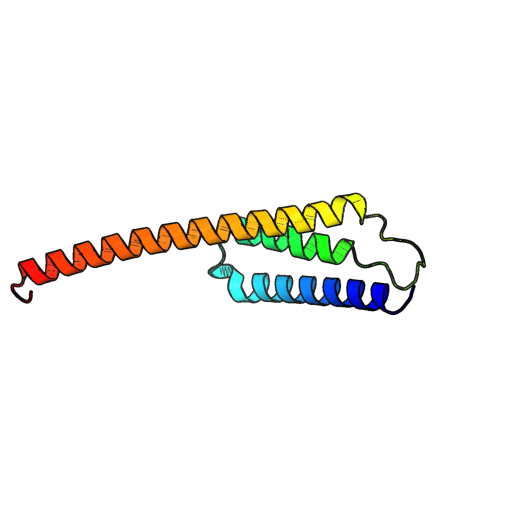-0.266 1.00 93.00 71 GLY A C 1
ATOM 545 O O . GLY A 1 71 ? 4.558 3.028 0.461 1.00 93.00 71 GLY A O 1
ATOM 546 N N . ALA A 1 72 ? 6.357 1.934 -0.287 1.00 92.94 72 ALA A N 1
ATOM 547 C CA . ALA A 1 72 ? 6.120 0.740 0.521 1.00 92.94 72 ALA A CA 1
ATOM 548 C C . ALA A 1 72 ? 6.159 1.048 2.029 1.00 92.94 72 ALA A C 1
ATOM 550 O O . ALA A 1 72 ? 5.234 0.689 2.758 1.00 92.94 72 ALA A O 1
ATOM 551 N N . VAL A 1 73 ? 7.183 1.772 2.492 1.00 94.25 73 VAL A N 1
ATOM 552 C CA . VAL A 1 73 ? 7.327 2.164 3.903 1.00 94.25 73 VAL A CA 1
ATOM 553 C C . VAL A 1 73 ? 6.164 3.047 4.352 1.00 94.25 73 VAL A C 1
ATOM 555 O O . VAL A 1 73 ? 5.542 2.773 5.377 1.00 94.25 73 VAL A O 1
ATOM 558 N N . GLY A 1 74 ? 5.814 4.073 3.574 1.00 93.38 74 GLY A N 1
ATOM 559 C CA . GLY A 1 74 ? 4.695 4.957 3.894 1.00 93.38 74 GLY A CA 1
ATOM 560 C C . GLY A 1 74 ? 3.356 4.215 3.941 1.00 93.38 74 GLY A C 1
ATOM 561 O O . GLY A 1 74 ? 2.539 4.477 4.824 1.00 93.38 74 GLY A O 1
ATOM 562 N N . PHE A 1 75 ? 3.154 3.231 3.058 1.00 94.06 75 PHE A N 1
ATOM 563 C CA . PHE A 1 75 ? 1.960 2.390 3.081 1.00 94.06 75 PHE A CA 1
ATOM 564 C C . PHE A 1 75 ? 1.896 1.558 4.365 1.00 94.06 75 PHE A C 1
ATOM 566 O O . PHE A 1 75 ? 0.847 1.518 5.006 1.00 94.06 75 PHE A O 1
ATOM 573 N N . LEU A 1 76 ? 3.011 0.938 4.767 1.00 93.69 76 LEU A N 1
ATOM 574 C CA . LEU A 1 76 ? 3.086 0.159 6.004 1.00 93.69 76 LEU A CA 1
ATOM 575 C C . LEU A 1 76 ? 2.826 1.027 7.236 1.00 93.69 76 LEU A C 1
ATOM 577 O O . LEU A 1 76 ? 2.016 0.650 8.075 1.00 93.69 76 LEU A O 1
ATOM 581 N N . ILE A 1 77 ? 3.429 2.214 7.318 1.00 93.94 77 ILE A N 1
ATOM 582 C CA . ILE A 1 77 ? 3.173 3.152 8.420 1.00 93.94 77 ILE A CA 1
ATOM 583 C C . ILE A 1 77 ? 1.689 3.538 8.456 1.00 93.94 77 ILE A C 1
ATOM 585 O O . ILE A 1 77 ? 1.051 3.449 9.505 1.00 93.94 77 ILE A O 1
ATOM 589 N N . GLY A 1 78 ? 1.114 3.920 7.311 1.00 90.94 78 GLY A N 1
ATOM 590 C CA . GLY A 1 78 ? -0.297 4.296 7.215 1.00 90.94 78 GLY A CA 1
ATOM 591 C C . GLY A 1 78 ? -1.247 3.165 7.622 1.00 90.94 78 GLY A C 1
ATOM 592 O O . GLY A 1 78 ? -2.247 3.423 8.299 1.00 90.94 78 GLY A O 1
ATOM 593 N N . ARG A 1 79 ? -0.911 1.923 7.255 1.00 92.25 79 ARG A N 1
ATOM 594 C CA . ARG A 1 79 ? -1.634 0.703 7.635 1.00 92.25 79 ARG A CA 1
ATOM 595 C C . ARG A 1 79 ? -1.5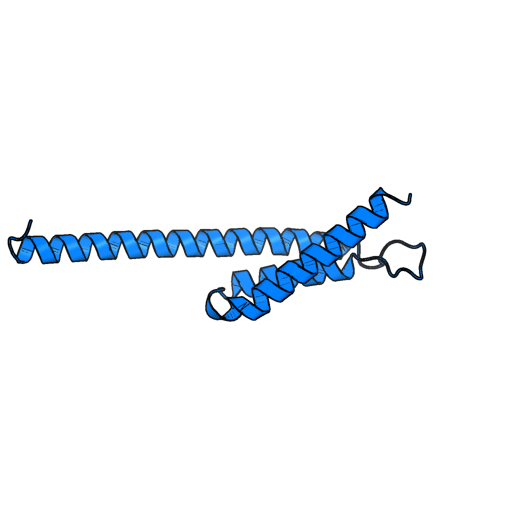62 0.471 9.144 1.00 92.25 79 ARG A C 1
ATOM 597 O O . ARG A 1 79 ? -2.608 0.351 9.773 1.00 92.25 79 ARG A O 1
ATOM 604 N N . THR A 1 80 ? -0.359 0.487 9.719 1.00 93.38 80 THR A N 1
ATOM 605 C CA . THR A 1 80 ? -0.127 0.268 11.155 1.00 93.38 80 THR A CA 1
ATOM 606 C C . THR A 1 80 ? -0.847 1.310 12.005 1.00 93.38 80 THR A C 1
ATOM 608 O O . THR A 1 80 ? -1.511 0.965 12.976 1.00 93.38 80 THR A O 1
ATOM 611 N N . VAL A 1 81 ? -0.786 2.588 11.620 1.00 92.81 81 VAL A N 1
ATOM 612 C CA . VAL A 1 81 ? -1.500 3.661 12.330 1.00 92.81 81 VAL A CA 1
ATOM 613 C C . VAL A 1 81 ? -3.015 3.459 12.265 1.00 92.81 81 VAL A C 1
ATOM 615 O O . VAL A 1 81 ? -3.713 3.731 13.243 1.00 92.81 81 VAL A O 1
ATOM 618 N N . ARG A 1 82 ? -3.545 2.999 11.125 1.00 90.62 82 ARG A N 1
ATOM 619 C CA . ARG A 1 82 ? -4.977 2.715 10.983 1.00 90.62 82 ARG A CA 1
ATOM 620 C C . ARG A 1 82 ? -5.403 1.539 11.858 1.00 90.62 82 ARG A C 1
ATOM 622 O O . ARG A 1 82 ? -6.410 1.665 12.548 1.00 90.62 82 ARG A O 1
ATOM 629 N N . ASP A 1 83 ? -4.640 0.451 11.855 1.00 92.50 83 ASP A N 1
ATOM 630 C CA . ASP A 1 83 ? -4.931 -0.732 12.673 1.00 92.50 83 ASP A CA 1
ATOM 631 C C . ASP A 1 83 ? -4.889 -0.386 14.164 1.00 92.50 83 ASP A C 1
ATOM 633 O O . ASP A 1 83 ? -5.869 -0.605 14.871 1.00 92.50 83 ASP A O 1
ATOM 637 N N . TRP A 1 84 ? -3.853 0.331 14.605 1.00 92.50 84 TRP A N 1
ATOM 638 C CA . TRP A 1 84 ? -3.748 0.801 15.986 1.00 92.50 84 TRP A CA 1
ATOM 639 C C . TRP A 1 84 ? -4.952 1.654 16.415 1.00 92.50 84 TRP A C 1
ATOM 641 O O . TRP A 1 84 ? -5.493 1.470 17.506 1.00 92.50 84 TRP A O 1
ATOM 651 N N . LYS A 1 85 ? -5.425 2.561 15.549 1.00 91.19 85 LYS A N 1
ATOM 652 C CA . LYS A 1 85 ? -6.626 3.371 15.817 1.00 91.19 85 LYS A CA 1
ATOM 653 C C . LYS A 1 85 ? -7.897 2.526 15.909 1.00 91.19 85 LYS A C 1
ATOM 655 O O . LYS A 1 85 ? -8.736 2.815 16.761 1.00 91.19 85 LYS A O 1
ATOM 660 N N . HIS A 1 86 ? -8.051 1.518 15.052 1.00 91.81 86 HIS A N 1
ATOM 661 C CA . HIS A 1 86 ? -9.196 0.610 15.114 1.00 91.81 86 HIS A CA 1
ATOM 662 C C . HIS A 1 86 ? -9.183 -0.230 16.389 1.00 91.81 86 HIS A C 1
ATOM 664 O O . HIS A 1 86 ? -10.218 -0.324 17.042 1.00 91.81 86 HIS A O 1
ATOM 670 N N . ASP A 1 87 ? -8.026 -0.747 16.798 1.00 93.00 87 ASP A N 1
ATOM 671 C CA . ASP A 1 87 ? -7.896 -1.534 18.027 1.00 93.00 87 ASP A CA 1
ATOM 672 C C . ASP A 1 87 ? -8.265 -0.703 19.263 1.00 93.00 87 ASP A C 1
ATOM 674 O O . ASP A 1 87 ? -9.024 -1.151 20.123 1.00 93.00 87 ASP A O 1
ATOM 678 N N . HIS A 1 88 ? -7.825 0.559 19.310 1.00 92.44 88 HIS A N 1
ATOM 679 C CA . HIS A 1 88 ? -8.189 1.486 20.387 1.00 92.44 88 HIS A CA 1
ATOM 680 C C . HIS A 1 88 ? -9.683 1.825 20.395 1.00 92.44 88 HIS A C 1
ATOM 682 O O . HIS A 1 88 ? -10.286 1.943 21.462 1.00 92.44 88 HIS A O 1
ATOM 688 N N . ALA A 1 89 ? -10.292 2.005 19.221 1.00 91.81 89 ALA A N 1
ATOM 689 C CA . ALA A 1 89 ? -11.723 2.271 19.116 1.00 91.81 89 ALA A CA 1
ATOM 690 C C . ALA A 1 89 ? -12.554 1.053 19.547 1.00 91.81 89 ALA A C 1
ATOM 692 O O . ALA A 1 89 ? -13.524 1.213 20.286 1.00 91.81 89 ALA A O 1
ATOM 693 N N . ASN A 1 90 ? -12.137 -0.151 19.151 1.00 93.38 90 ASN A N 1
ATOM 694 C CA . ASN A 1 90 ? -12.788 -1.402 19.527 1.00 93.38 90 ASN A CA 1
ATOM 695 C C . ASN A 1 90 ? -12.694 -1.660 21.035 1.00 93.38 90 ASN A C 1
ATOM 697 O O . ASN A 1 90 ? -13.698 -2.005 21.650 1.00 93.38 90 ASN A O 1
ATOM 701 N N . ALA A 1 91 ? -11.532 -1.418 21.653 1.00 93.00 91 ALA A N 1
ATOM 702 C CA . ALA A 1 91 ? -11.369 -1.544 23.102 1.00 93.00 91 ALA A CA 1
ATOM 703 C C . ALA A 1 91 ? -12.339 -0.624 23.866 1.00 93.00 91 ALA A C 1
ATOM 705 O O . ALA A 1 91 ? -13.057 -1.071 24.756 1.00 93.00 91 ALA A O 1
ATOM 706 N N . ARG A 1 92 ? -12.450 0.645 23.449 1.00 92.44 92 ARG A N 1
ATOM 707 C CA . ARG A 1 92 ? -13.393 1.600 24.057 1.00 92.44 92 ARG A CA 1
ATOM 708 C C . ARG A 1 92 ? -14.854 1.211 23.837 1.00 92.44 92 ARG A C 1
ATOM 710 O O . ARG A 1 92 ? -15.669 1.403 24.735 1.00 92.44 92 ARG A O 1
ATOM 717 N N . ALA A 1 93 ? -15.194 0.699 22.655 1.00 91.62 93 ALA A N 1
ATOM 718 C CA . ALA A 1 93 ? -16.545 0.234 22.357 1.00 91.62 93 ALA A CA 1
ATOM 719 C C . ALA A 1 93 ? -16.927 -0.972 23.229 1.00 91.62 93 ALA A C 1
ATOM 721 O O . ALA A 1 93 ? -18.039 -1.009 23.753 1.00 91.62 93 ALA A O 1
ATOM 722 N N . ASN A 1 94 ? -15.993 -1.902 23.449 1.00 93.19 94 ASN A N 1
ATOM 723 C CA . ASN A 1 94 ? -16.189 -3.040 24.345 1.00 93.19 94 ASN A CA 1
ATOM 724 C C . ASN A 1 94 ? -16.375 -2.589 25.796 1.00 93.19 94 ASN A C 1
ATOM 726 O O . ASN A 1 94 ? -17.355 -2.984 26.417 1.00 93.19 94 ASN A O 1
ATOM 730 N N . GLU A 1 95 ? -15.527 -1.692 26.310 1.00 92.81 95 GLU A N 1
ATOM 731 C CA . GLU A 1 95 ? -15.696 -1.147 27.665 1.00 92.81 95 GLU A CA 1
ATOM 732 C C . GLU A 1 95 ? -17.056 -0.454 27.851 1.00 92.81 95 GLU A C 1
ATOM 734 O O . GLU A 1 95 ? -17.699 -0.588 28.892 1.00 92.81 95 GLU A O 1
ATOM 739 N N . GLN A 1 96 ? -17.520 0.304 26.853 1.00 92.31 96 GLN A N 1
ATOM 740 C CA . GLN A 1 96 ? -18.832 0.955 26.906 1.00 92.31 96 GLN A CA 1
ATOM 741 C C . GLN A 1 96 ? -19.978 -0.060 26.865 1.00 92.31 96 GLN A C 1
ATOM 743 O O . GLN A 1 96 ? -20.951 0.089 27.607 1.00 92.31 96 GLN A O 1
ATOM 748 N N . ALA A 1 97 ? -19.862 -1.093 26.029 1.00 89.44 97 ALA A N 1
ATOM 749 C CA . ALA A 1 97 ? -20.839 -2.170 25.948 1.00 89.44 97 ALA A CA 1
ATOM 750 C C . ALA A 1 97 ? -20.9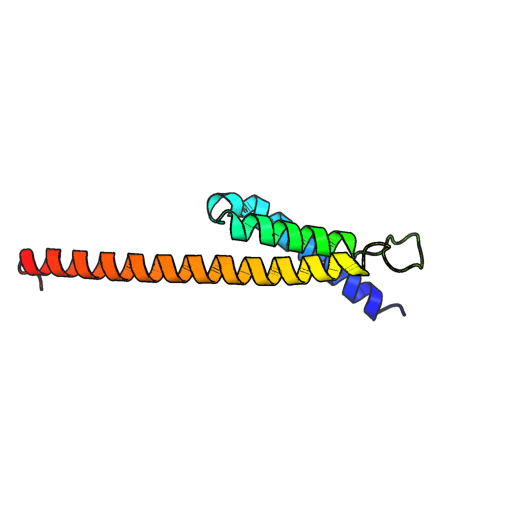13 -2.964 27.262 1.00 89.44 97 ALA A C 1
ATOM 752 O O . ALA A 1 97 ? -22.011 -3.222 27.754 1.00 89.44 97 ALA A O 1
ATOM 753 N N . GLU A 1 98 ? -19.770 -3.279 27.873 1.00 90.69 98 GLU A N 1
ATOM 754 C CA . GLU A 1 98 ? -19.690 -3.940 29.179 1.00 90.69 98 GLU A CA 1
ATOM 755 C C . GLU A 1 98 ? -20.350 -3.099 30.275 1.00 90.69 98 GLU A C 1
ATOM 757 O O . GLU A 1 98 ? -21.225 -3.597 30.983 1.00 90.69 98 GLU A O 1
ATOM 762 N N . ARG A 1 99 ? -20.024 -1.801 30.367 1.00 90.50 99 ARG A N 1
ATOM 763 C CA . ARG A 1 99 ? -20.661 -0.888 31.336 1.00 90.50 99 ARG A CA 1
ATOM 764 C C . ARG A 1 99 ? -22.175 -0.803 31.134 1.00 90.50 99 ARG A C 1
ATOM 766 O O . ARG A 1 99 ? -22.925 -0.770 32.107 1.00 90.50 99 ARG A O 1
ATOM 773 N N . TRP A 1 100 ? -22.640 -0.782 29.885 1.00 89.25 100 TRP A N 1
ATOM 774 C CA . TRP A 1 100 ? -24.071 -0.764 29.571 1.00 89.25 100 TRP A CA 1
ATOM 775 C C . TRP A 1 100 ? -24.780 -2.069 29.962 1.00 89.25 100 TRP A C 1
ATOM 777 O O . TRP A 1 100 ? -25.912 -2.033 30.447 1.00 89.25 100 TRP A O 1
ATOM 787 N N . LEU A 1 101 ? -24.124 -3.218 29.781 1.00 88.44 101 LEU A N 1
ATOM 788 C CA . LEU A 1 101 ? -24.649 -4.526 30.181 1.00 88.44 101 LEU A CA 1
ATOM 789 C C . LEU A 1 101 ? -24.694 -4.687 31.708 1.00 88.44 101 LEU A C 1
ATOM 791 O O . LEU A 1 101 ? -25.722 -5.131 32.227 1.00 88.44 101 LEU A O 1
ATOM 795 N N . GLN A 1 102 ? -23.644 -4.257 32.416 1.00 89.31 102 GLN A N 1
ATOM 796 C CA . GLN A 1 102 ? -23.597 -4.222 33.885 1.00 89.31 102 GLN A CA 1
ATOM 797 C C . GLN A 1 102 ? -24.691 -3.312 34.458 1.00 89.31 102 GLN A C 1
ATOM 799 O O . GLN A 1 102 ? -25.428 -3.709 35.356 1.00 89.31 102 GLN A O 1
ATOM 804 N N . ALA A 1 103 ? -24.891 -2.121 33.879 1.00 86.31 103 ALA A N 1
ATOM 805 C CA . ALA A 1 103 ? -25.961 -1.206 34.288 1.00 86.31 103 ALA A CA 1
ATOM 806 C C . ALA A 1 103 ? -27.376 -1.796 34.112 1.00 86.31 103 ALA A C 1
ATOM 808 O O . ALA A 1 103 ? -28.328 -1.321 34.727 1.00 86.31 103 ALA A O 1
ATOM 809 N N . ARG A 1 104 ? -27.529 -2.828 33.271 1.00 87.25 104 ARG A N 1
ATOM 810 C CA . ARG A 1 104 ? -28.788 -3.554 33.044 1.00 87.25 104 ARG A CA 1
ATOM 811 C C . ARG A 1 104 ? -28.886 -4.876 33.813 1.00 87.25 104 ARG A C 1
ATOM 813 O O . ARG A 1 104 ? -29.862 -5.594 33.603 1.00 87.25 104 ARG A O 1
ATOM 820 N N . GLY A 1 105 ? -27.901 -5.210 34.651 1.00 81.38 105 GLY A N 1
ATOM 821 C CA . GLY A 1 105 ? -27.855 -6.461 35.417 1.00 81.38 105 GLY A CA 1
ATOM 822 C C . GLY A 1 105 ? -27.810 -7.723 34.548 1.00 81.38 105 GLY A C 1
ATOM 823 O O . GLY A 1 105 ? -28.300 -8.769 34.961 1.00 81.38 105 GLY A O 1
ATOM 824 N N . LYS A 1 106 ? -27.309 -7.612 33.308 1.00 74.06 106 LYS A N 1
ATOM 825 C CA . LYS A 1 106 ? -27.162 -8.743 32.366 1.00 74.06 106 LYS A CA 1
ATOM 826 C C . LYS A 1 106 ? -25.773 -9.392 32.414 1.00 74.06 106 LYS A C 1
ATOM 828 O O . LYS A 1 106 ? -25.559 -10.398 31.741 1.00 74.06 106 LYS A O 1
ATOM 833 N N . LEU A 1 107 ? -24.868 -8.784 33.175 1.00 60.12 107 LEU A N 1
ATOM 834 C CA . LEU A 1 107 ? -23.541 -9.235 33.589 1.00 60.12 107 LEU A CA 1
ATOM 835 C C . LEU A 1 107 ? -23.460 -9.020 35.099 1.00 60.12 107 LEU A C 1
ATOM 837 O O . LEU A 1 107 ? -22.877 -9.893 35.770 1.00 60.12 107 LEU A O 1
#